Protein AF-A0A524GYV5-F1 (afdb_monomer)

pLDDT: mean 83.0, std 11.42, range [52.88, 97.12]

Structure (mmCIF, N/CA/C/O backbone):
data_AF-A0A524GYV5-F1
#
_entry.id   AF-A0A524GYV5-F1
#
loop_
_atom_site.group_PDB
_atom_site.id
_atom_site.type_symbol
_atom_site.label_atom_id
_atom_site.label_alt_id
_atom_site.label_comp_id
_atom_site.label_asym_id
_atom_site.label_entity_id
_atom_site.label_seq_id
_atom_site.pdbx_PDB_ins_code
_atom_site.Cartn_x
_atom_site.Cartn_y
_atom_site.Cartn_z
_atom_site.occupancy
_atom_site.B_iso_or_equiv
_atom_site.auth_seq_id
_atom_site.auth_comp_id
_atom_site.auth_asym_id
_atom_site.auth_atom_id
_atom_site.pdbx_PDB_model_num
ATOM 1 N N . MET A 1 1 ? -7.789 14.247 -4.192 1.00 56.12 1 MET A N 1
ATOM 2 C CA . MET A 1 1 ? -8.799 13.241 -4.586 1.00 56.12 1 MET A CA 1
ATOM 3 C C . MET A 1 1 ? -10.012 13.420 -3.689 1.00 56.12 1 MET A C 1
ATOM 5 O O . MET A 1 1 ? -9.841 13.882 -2.565 1.00 56.12 1 MET A O 1
ATOM 9 N N . SER A 1 2 ? -11.216 13.200 -4.213 1.00 78.19 2 SER A N 1
ATOM 10 C CA . SER A 1 2 ? -12.465 13.342 -3.457 1.00 78.19 2 SER A CA 1
ATOM 11 C C . SER A 1 2 ? -12.907 11.966 -2.985 1.00 78.19 2 SER A C 1
ATOM 13 O O . SER A 1 2 ? -13.072 11.096 -3.831 1.00 78.19 2 SER A O 1
ATOM 15 N N . ARG A 1 3 ? -13.214 11.824 -1.689 1.00 71.12 3 ARG A N 1
ATOM 16 C CA . ARG A 1 3 ? -13.650 10.559 -1.062 1.00 71.12 3 ARG A CA 1
ATOM 17 C C . ARG A 1 3 ? -14.848 9.880 -1.732 1.00 71.12 3 ARG A C 1
ATOM 19 O O . ARG A 1 3 ? -15.091 8.703 -1.509 1.00 71.12 3 ARG A O 1
ATOM 26 N N . ASN A 1 4 ? -15.600 10.630 -2.534 1.00 77.06 4 ASN A N 1
ATOM 27 C CA . ASN A 1 4 ? -16.790 10.161 -3.239 1.00 77.06 4 ASN A CA 1
ATOM 28 C C . ASN A 1 4 ? -16.545 9.931 -4.741 1.00 77.06 4 ASN A C 1
ATOM 30 O O . ASN A 1 4 ? -17.507 9.801 -5.498 1.00 77.06 4 ASN A O 1
ATOM 34 N N . SER A 1 5 ? -15.294 9.957 -5.208 1.00 88.25 5 SER A N 1
ATOM 35 C CA . SER A 1 5 ? -14.991 9.699 -6.615 1.00 88.25 5 SER A CA 1
ATOM 36 C C . SER A 1 5 ? -15.070 8.201 -6.918 1.00 88.25 5 SER A C 1
ATOM 38 O O . SER A 1 5 ? -14.762 7.348 -6.082 1.00 88.25 5 SER A O 1
ATOM 40 N N . THR A 1 6 ? -15.503 7.876 -8.134 1.00 86.81 6 THR A N 1
ATOM 41 C CA . THR A 1 6 ? -15.618 6.484 -8.590 1.00 86.81 6 THR A CA 1
ATOM 42 C C . THR A 1 6 ? -14.240 5.821 -8.680 1.00 86.81 6 THR A C 1
ATOM 44 O O . THR A 1 6 ? -14.081 4.658 -8.320 1.00 86.81 6 THR A O 1
ATOM 47 N N . GLU A 1 7 ? -13.217 6.582 -9.062 1.00 85.44 7 GLU A N 1
ATOM 48 C CA . GLU A 1 7 ? -11.823 6.141 -9.136 1.00 85.44 7 GLU A CA 1
ATOM 49 C C . GLU A 1 7 ? -11.268 5.768 -7.756 1.00 85.44 7 GLU A C 1
ATOM 51 O O . GLU A 1 7 ? -10.613 4.736 -7.623 1.00 85.44 7 GLU A O 1
ATOM 56 N N . GLU A 1 8 ? -11.559 6.567 -6.721 1.00 86.56 8 GLU A N 1
ATOM 57 C CA . GLU A 1 8 ? -11.151 6.254 -5.347 1.00 86.56 8 GLU A CA 1
ATOM 58 C C . GLU A 1 8 ? -11.838 4.977 -4.849 1.00 86.56 8 GLU A C 1
ATOM 60 O O . GLU A 1 8 ? -11.176 4.101 -4.295 1.00 86.56 8 GLU A O 1
ATOM 65 N N . SER A 1 9 ? -13.139 4.815 -5.117 1.00 88.50 9 SER A N 1
ATOM 66 C CA . SER A 1 9 ? -13.877 3.601 -4.745 1.00 88.50 9 SER A CA 1
ATOM 67 C C . SER A 1 9 ? -13.318 2.343 -5.420 1.00 88.50 9 SER A C 1
ATOM 69 O O . SER A 1 9 ? -13.140 1.317 -4.758 1.00 88.50 9 SER A O 1
ATOM 71 N N . HIS A 1 10 ? -12.980 2.418 -6.711 1.00 89.56 10 HIS A N 1
ATOM 72 C CA . HIS A 1 10 ? -12.342 1.308 -7.418 1.00 89.56 10 HIS A CA 1
ATOM 73 C C . HIS A 1 10 ? -10.957 0.989 -6.860 1.00 89.56 10 HIS A C 1
ATOM 75 O O . HIS A 1 10 ? -10.652 -0.181 -6.640 1.00 89.56 10 HIS A O 1
ATOM 81 N N . PHE A 1 11 ? -10.140 2.006 -6.584 1.00 89.38 11 PHE A N 1
ATOM 82 C CA . PHE A 1 11 ? -8.810 1.809 -6.015 1.00 89.38 11 PHE A CA 1
ATOM 83 C C . PHE A 1 11 ? -8.867 1.153 -4.629 1.00 89.38 11 PHE A C 1
ATOM 85 O O . PHE A 1 11 ? -8.170 0.170 -4.387 1.00 89.38 11 PHE A O 1
ATOM 92 N N . VAL A 1 12 ? -9.759 1.619 -3.750 1.00 91.00 12 VAL A N 1
ATOM 93 C CA . VAL A 1 12 ? -9.990 0.994 -2.437 1.00 91.00 12 VAL A CA 1
ATOM 94 C C . VAL A 1 12 ? -10.457 -0.451 -2.597 1.00 91.00 12 VAL A C 1
ATOM 96 O O . VAL A 1 12 ? -9.969 -1.330 -1.892 1.00 91.00 12 VAL A O 1
ATOM 99 N N . SER A 1 13 ? -11.353 -0.725 -3.550 1.00 91.56 13 SER A N 1
ATOM 100 C CA . SER A 1 13 ? -11.776 -2.095 -3.834 1.00 91.56 13 SER A CA 1
ATOM 101 C C . SER A 1 13 ? -10.601 -2.971 -4.268 1.00 91.56 13 SER A C 1
ATOM 103 O O . SER A 1 13 ? -10.514 -4.102 -3.808 1.00 91.56 13 SER A O 1
ATOM 105 N N . LEU A 1 14 ? -9.692 -2.491 -5.121 1.00 92.06 14 LEU A N 1
ATOM 106 C CA . LEU A 1 14 ? -8.515 -3.269 -5.526 1.00 92.06 14 LEU A CA 1
ATOM 107 C C . LEU A 1 14 ? -7.633 -3.624 -4.318 1.00 92.06 14 LEU A C 1
ATOM 109 O O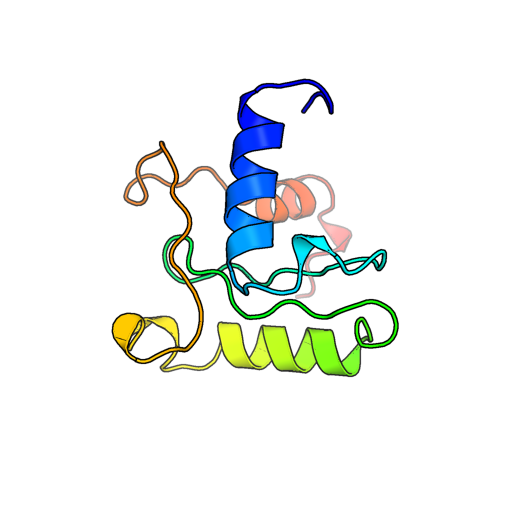 . LEU A 1 14 ? -7.243 -4.778 -4.180 1.00 92.06 14 LEU A O 1
ATOM 113 N N . LEU A 1 15 ? -7.386 -2.667 -3.417 1.00 92.81 15 LEU A N 1
ATOM 114 C CA . LEU A 1 15 ? -6.582 -2.891 -2.210 1.00 92.81 15 LEU A CA 1
ATOM 115 C C . LEU A 1 15 ? -7.247 -3.865 -1.226 1.00 92.81 15 LEU A C 1
ATOM 117 O O . LEU A 1 15 ? -6.607 -4.792 -0.744 1.00 92.81 15 LEU A O 1
ATOM 121 N N . LEU A 1 16 ? -8.545 -3.710 -0.961 1.00 93.25 16 LEU A N 1
ATOM 122 C CA . LEU A 1 16 ? -9.278 -4.573 -0.024 1.00 93.25 16 LEU A CA 1
ATOM 123 C C . LEU A 1 16 ? -9.571 -5.979 -0.566 1.00 93.25 16 LEU A C 1
ATOM 125 O O . LEU A 1 16 ? -10.186 -6.775 0.135 1.00 93.25 16 LEU A O 1
ATOM 129 N N . ASN A 1 17 ? -9.217 -6.271 -1.818 1.00 91.69 17 ASN A N 1
ATOM 130 C CA . ASN A 1 17 ? -9.270 -7.627 -2.362 1.00 91.69 17 ASN A CA 1
ATOM 131 C C . ASN A 1 17 ? -7.886 -8.286 -2.414 1.00 91.69 17 ASN A C 1
ATOM 133 O O . ASN A 1 17 ? -7.819 -9.421 -2.867 1.00 91.69 17 ASN A O 1
ATOM 137 N N . VAL A 1 18 ? -6.810 -7.614 -1.967 1.00 88.94 18 VAL A N 1
ATOM 138 C CA . VAL A 1 18 ? -5.471 -8.228 -1.844 1.00 88.94 18 VAL A CA 1
ATOM 139 C C . VAL A 1 18 ? -5.537 -9.505 -1.006 1.00 88.94 18 VAL A C 1
ATOM 141 O O . VAL A 1 18 ? -4.923 -10.498 -1.384 1.00 88.94 18 VAL A O 1
ATOM 144 N N . GLU A 1 19 ? -6.361 -9.497 0.043 1.00 87.31 19 GLU A N 1
ATOM 145 C CA . GLU A 1 19 ? -6.764 -10.683 0.798 1.00 87.31 19 GLU A CA 1
ATOM 146 C C . GLU A 1 19 ? -8.270 -10.648 1.094 1.00 87.31 19 GLU A C 1
ATOM 148 O O . GLU A 1 19 ? -8.902 -9.586 1.094 1.00 87.31 19 GLU A O 1
ATOM 153 N N . ASP A 1 20 ? -8.858 -11.824 1.321 1.00 86.25 20 ASP A N 1
ATOM 154 C CA . ASP A 1 20 ? -10.313 -11.998 1.405 1.00 86.25 20 ASP A CA 1
ATOM 155 C C . ASP A 1 20 ? -10.942 -11.368 2.662 1.00 86.25 20 ASP A C 1
ATOM 157 O O . ASP A 1 20 ? -12.114 -10.972 2.645 1.00 86.25 20 ASP A O 1
ATOM 161 N N . ASP A 1 21 ? -10.191 -11.266 3.756 1.00 89.38 21 ASP A N 1
ATOM 162 C CA . ASP A 1 21 ? -10.678 -10.852 5.074 1.00 89.38 21 ASP A CA 1
ATOM 163 C C . ASP A 1 21 ? -10.582 -9.336 5.328 1.00 89.38 21 ASP A C 1
ATOM 165 O O . ASP A 1 21 ? -11.360 -8.803 6.133 1.00 89.38 21 ASP A O 1
ATOM 169 N N . LEU A 1 22 ? -9.733 -8.616 4.582 1.00 92.44 22 LEU A N 1
ATOM 170 C CA . LEU A 1 22 ? -9.448 -7.182 4.767 1.00 92.44 22 LEU A CA 1
ATOM 171 C C . LEU A 1 22 ? -10.703 -6.305 4.799 1.00 92.44 22 LEU A C 1
ATOM 173 O O . LEU A 1 22 ? -10.785 -5.351 5.569 1.00 92.44 22 LEU A O 1
ATOM 177 N N . LYS A 1 23 ? -11.729 -6.639 4.011 1.00 92.06 23 LYS A N 1
ATOM 178 C CA . LYS A 1 23 ? -12.993 -5.875 3.946 1.00 92.06 23 LYS A CA 1
ATOM 179 C C . LYS A 1 23 ? -13.727 -5.791 5.281 1.00 92.06 23 LYS A C 1
ATOM 181 O O . LYS A 1 23 ? -14.567 -4.910 5.458 1.00 92.06 23 LYS A O 1
ATOM 186 N N . THR A 1 24 ? -13.470 -6.735 6.181 1.00 92.75 24 THR A N 1
ATOM 187 C CA . THR A 1 24 ? -14.172 -6.851 7.463 1.00 92.75 24 THR A CA 1
ATOM 188 C C . THR A 1 24 ? -13.377 -6.289 8.636 1.00 92.75 24 THR A C 1
ATOM 190 O O . THR A 1 24 ? -13.928 -6.176 9.729 1.00 92.75 24 THR A O 1
ATOM 193 N N . ILE A 1 25 ? -12.117 -5.903 8.415 1.00 94.00 25 ILE A N 1
ATOM 194 C CA . ILE A 1 25 ? -11.199 -5.451 9.460 1.00 94.00 25 ILE A CA 1
ATOM 195 C C . ILE A 1 25 ? -11.327 -3.927 9.623 1.00 94.00 25 ILE A C 1
ATOM 197 O O . ILE A 1 25 ? -10.946 -3.177 8.724 1.00 94.00 25 ILE A O 1
ATOM 201 N N . PRO A 1 26 ? -11.838 -3.425 10.764 1.00 93.75 26 PRO A N 1
ATOM 202 C CA . PRO A 1 26 ? -12.042 -1.997 10.989 1.00 93.75 26 PRO A CA 1
ATOM 203 C C . PRO A 1 26 ? -10.780 -1.322 11.557 1.00 93.75 26 PRO A C 1
ATOM 205 O O . PRO A 1 26 ? -10.862 -0.532 12.499 1.00 93.75 26 PRO A O 1
ATOM 208 N N . GLU A 1 27 ? -9.607 -1.643 11.011 1.00 95.00 27 GLU A N 1
ATOM 209 C CA . GLU A 1 27 ? -8.317 -1.096 11.444 1.00 95.00 27 GLU A CA 1
ATOM 210 C C . GLU A 1 27 ? -7.625 -0.327 10.308 1.00 95.00 27 GLU A C 1
ATOM 212 O O . GLU A 1 27 ? -7.889 -0.583 9.132 1.00 95.00 27 GLU A O 1
ATOM 217 N N . PRO A 1 28 ? -6.731 0.630 10.625 1.00 95.00 28 PRO A N 1
ATOM 218 C CA . PRO A 1 28 ? -5.867 1.240 9.621 1.00 95.00 28 PRO A CA 1
ATOM 219 C C . PRO A 1 28 ? -5.042 0.181 8.881 1.00 95.00 28 PRO A C 1
ATOM 221 O O . PRO A 1 28 ? -4.559 -0.762 9.503 1.00 95.00 28 PRO A O 1
ATOM 224 N N . MET A 1 29 ? -4.844 0.371 7.576 1.00 96.12 29 MET A N 1
ATOM 225 C CA . MET A 1 29 ? -4.088 -0.545 6.720 1.00 96.12 29 MET A CA 1
ATOM 226 C C . MET A 1 29 ? -3.000 0.218 5.968 1.00 96.12 29 MET A C 1
ATOM 228 O O . MET A 1 29 ? -3.273 1.272 5.386 1.00 96.12 29 MET A O 1
ATOM 232 N N . LEU A 1 30 ? -1.781 -0.316 5.955 1.00 95.12 30 LEU A N 1
ATOM 233 C CA . LEU A 1 30 ? -0.661 0.216 5.183 1.00 95.12 30 LEU A CA 1
ATOM 234 C C . LEU A 1 30 ? -0.261 -0.784 4.096 1.00 95.12 30 LEU A C 1
ATOM 236 O O . LEU A 1 30 ? 0.303 -1.831 4.398 1.00 95.12 30 LEU A O 1
ATOM 240 N N . PHE A 1 31 ? -0.513 -0.431 2.837 1.00 92.88 31 PHE A N 1
ATOM 241 C CA . PHE A 1 31 ? -0.160 -1.253 1.681 1.00 92.88 31 PHE A CA 1
ATOM 242 C C . PHE A 1 31 ? 1.189 -0.826 1.094 1.00 92.88 31 PHE A C 1
ATOM 244 O O . PHE A 1 31 ? 1.349 0.316 0.654 1.00 92.88 31 PHE A O 1
ATOM 251 N N . GLY A 1 32 ? 2.139 -1.758 1.032 1.00 90.75 32 GLY A N 1
ATOM 252 C CA . GLY A 1 32 ? 3.372 -1.600 0.263 1.00 90.75 32 GLY A CA 1
ATOM 253 C C . GLY A 1 32 ? 3.131 -1.949 -1.204 1.00 90.75 32 GLY A C 1
ATOM 254 O O . GLY A 1 32 ? 2.773 -3.084 -1.513 1.00 90.75 32 GLY A O 1
ATOM 255 N N . ILE A 1 33 ? 3.324 -0.983 -2.107 1.00 87.94 33 ILE A N 1
ATOM 256 C CA . ILE A 1 33 ? 3.131 -1.166 -3.553 1.00 87.94 33 ILE A CA 1
ATOM 257 C C . ILE A 1 33 ? 4.463 -0.965 -4.278 1.00 87.94 33 ILE A C 1
ATOM 259 O O . ILE A 1 33 ? 5.105 0.073 -4.122 1.00 87.94 33 ILE A O 1
ATOM 263 N N . PHE A 1 34 ? 4.863 -1.929 -5.107 1.00 82.75 34 PHE A N 1
ATOM 264 C CA . PHE A 1 34 ? 6.159 -1.922 -5.792 1.00 82.75 34 PHE A CA 1
ATOM 265 C C . PHE A 1 34 ? 6.110 -2.590 -7.171 1.00 82.75 34 PHE A C 1
ATOM 267 O O . PHE A 1 34 ? 5.076 -3.099 -7.591 1.00 82.75 34 PHE A O 1
ATOM 274 N N . GLY A 1 35 ? 7.228 -2.552 -7.907 1.00 75.75 35 GLY A N 1
ATOM 275 C CA . GLY A 1 35 ? 7.448 -3.409 -9.079 1.00 75.75 35 GLY A CA 1
ATOM 276 C C . GLY A 1 35 ? 6.323 -3.384 -10.119 1.00 75.75 35 GLY A C 1
ATOM 277 O O . GLY A 1 35 ? 5.816 -4.434 -10.494 1.00 75.75 35 GLY A O 1
ATOM 278 N N . ARG A 1 36 ? 5.911 -2.202 -10.596 1.00 80.62 36 ARG A N 1
ATOM 279 C CA . ARG A 1 36 ? 4.737 -2.036 -11.480 1.00 80.62 36 ARG A CA 1
ATOM 280 C C . ARG A 1 36 ? 3.430 -2.455 -10.806 1.00 80.62 36 ARG A C 1
ATOM 282 O O . ARG A 1 36 ? 2.731 -3.328 -11.312 1.00 80.62 36 ARG A O 1
ATOM 289 N N . PHE A 1 37 ? 3.112 -1.804 -9.690 1.00 84.81 37 PHE A N 1
ATOM 290 C CA . PHE A 1 37 ? 1.807 -1.910 -9.038 1.00 84.81 37 PHE A CA 1
ATOM 291 C C . PHE A 1 37 ? 1.466 -3.307 -8.487 1.00 84.81 37 PHE A C 1
ATOM 293 O O . PHE A 1 37 ? 0.322 -3.735 -8.546 1.00 84.81 37 PHE A O 1
ATOM 300 N N . ARG A 1 38 ? 2.440 -4.010 -7.907 1.00 86.12 38 ARG A N 1
ATOM 301 C CA . ARG A 1 38 ? 2.191 -5.182 -7.059 1.00 86.12 38 ARG A CA 1
ATOM 302 C C . ARG A 1 38 ? 2.015 -4.737 -5.616 1.00 86.12 38 ARG A C 1
ATOM 304 O O . ARG A 1 38 ? 2.910 -4.094 -5.072 1.00 86.12 38 ARG A O 1
ATOM 311 N N . ALA A 1 39 ? 0.872 -5.049 -5.025 1.00 89.69 39 ALA A N 1
ATOM 312 C CA . ALA A 1 39 ? 0.570 -4.791 -3.626 1.00 89.69 39 ALA A CA 1
ATOM 313 C C . ALA A 1 39 ? 0.854 -6.045 -2.789 1.00 89.69 39 ALA A C 1
ATOM 315 O O . ALA A 1 39 ? 0.401 -7.136 -3.138 1.00 89.69 39 ALA A O 1
ATOM 316 N N . LEU A 1 40 ? 1.602 -5.878 -1.700 1.00 87.50 40 LEU A N 1
ATOM 317 C CA . LEU A 1 40 ? 1.792 -6.910 -0.678 1.00 87.50 40 LEU A CA 1
ATOM 318 C C . LEU A 1 40 ? 0.618 -6.937 0.308 1.00 87.50 40 LEU A C 1
ATOM 320 O O . LEU A 1 40 ? -0.188 -6.003 0.348 1.00 87.50 40 LEU A O 1
ATOM 324 N N . GLU A 1 41 ? 0.582 -7.984 1.134 1.00 87.62 41 GLU A N 1
ATOM 325 C CA . GLU A 1 41 ? -0.212 -8.010 2.366 1.00 87.62 41 GLU A CA 1
ATOM 326 C C . GLU A 1 41 ? 0.046 -6.728 3.190 1.00 87.62 41 GLU A C 1
ATOM 328 O O . GLU A 1 41 ? 1.206 -6.310 3.346 1.00 87.62 41 GLU A O 1
ATOM 333 N N . PRO A 1 42 ? -1.011 -6.045 3.666 1.00 94.00 42 PRO A N 1
ATOM 334 C CA . PRO A 1 42 ? -0.859 -4.794 4.390 1.00 94.00 42 PRO A CA 1
ATOM 335 C C . PRO A 1 42 ? -0.422 -4.999 5.844 1.00 94.00 42 PRO A C 1
ATOM 337 O O . PRO A 1 42 ? -0.775 -5.975 6.498 1.00 94.00 42 PRO A O 1
ATOM 340 N N . LEU A 1 43 ? 0.238 -3.989 6.417 1.00 95.38 43 LEU A N 1
ATOM 341 C CA . LEU A 1 43 ? 0.329 -3.887 7.877 1.00 95.38 43 LEU A CA 1
ATOM 342 C C . LEU A 1 43 ? -1.003 -3.373 8.430 1.00 95.38 43 LEU A C 1
ATOM 344 O O . LEU A 1 43 ? -1.520 -2.360 7.953 1.00 95.38 43 LEU A O 1
ATOM 348 N N . LEU A 1 44 ? -1.523 -4.037 9.462 1.00 95.94 44 LEU A N 1
ATOM 349 C CA . LEU A 1 44 ? -2.818 -3.730 10.074 1.00 95.94 44 LEU A CA 1
ATOM 350 C C . LEU A 1 44 ? -2.651 -3.125 11.468 1.00 95.94 44 LEU A C 1
ATOM 352 O O . LEU A 1 44 ? -1.907 -3.658 12.291 1.00 95.94 44 LEU A O 1
ATOM 356 N N . GLY A 1 45 ? -3.352 -2.024 11.741 1.00 95.94 45 GLY A N 1
ATOM 357 C CA . GLY A 1 45 ? -3.516 -1.438 13.072 1.00 95.94 45 GLY A CA 1
ATOM 358 C C . GLY A 1 45 ? -2.221 -1.354 13.880 1.00 95.94 45 GLY A C 1
ATOM 359 O O . GLY A 1 45 ? -1.318 -0.584 13.558 1.00 95.94 45 GLY A O 1
ATOM 360 N N . LYS A 1 46 ? -2.123 -2.155 14.948 1.00 94.81 46 LYS A N 1
ATOM 361 C CA . LYS A 1 46 ? -0.945 -2.193 15.841 1.00 94.81 46 LYS A CA 1
ATOM 362 C C . LYS A 1 46 ? 0.326 -2.731 15.179 1.00 94.81 46 LYS A C 1
ATOM 364 O O . LYS A 1 46 ? 1.407 -2.515 15.712 1.00 94.81 46 LYS A O 1
ATOM 369 N N . GLY A 1 47 ? 0.199 -3.434 14.059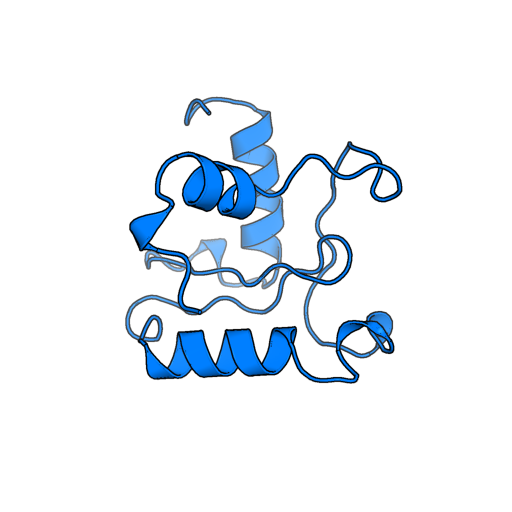 1.00 93.88 47 GLY A N 1
ATOM 370 C CA . GLY A 1 47 ? 1.313 -3.884 13.231 1.00 93.88 47 GLY A CA 1
ATOM 371 C C . GLY A 1 47 ? 1.963 -2.759 12.426 1.00 93.88 47 GLY A C 1
ATOM 372 O O . GLY A 1 47 ? 3.054 -2.959 11.899 1.00 93.88 47 GLY A O 1
ATOM 373 N N . ILE A 1 48 ? 1.350 -1.574 12.355 1.00 96.88 48 ILE A N 1
ATOM 374 C CA . ILE A 1 48 ? 1.949 -0.386 11.739 1.00 96.88 48 ILE A CA 1
ATOM 375 C C . ILE A 1 48 ? 2.934 0.233 12.742 1.00 96.88 48 ILE A C 1
ATOM 377 O O . ILE A 1 48 ? 2.619 1.189 13.452 1.00 96.88 48 ILE A O 1
ATOM 381 N N . THR A 1 49 ? 4.127 -0.353 12.822 1.00 97.12 49 THR A N 1
ATOM 382 C CA . THR A 1 49 ? 5.246 0.123 13.650 1.00 97.12 49 THR A CA 1
ATOM 383 C C . THR A 1 49 ? 6.430 0.520 12.777 1.00 97.12 49 THR A C 1
ATOM 385 O O . THR A 1 49 ? 6.518 0.107 11.620 1.00 97.12 49 THR A O 1
ATOM 388 N N . GLU A 1 50 ? 7.354 1.312 13.321 1.00 96.38 50 GLU A N 1
ATOM 389 C CA . GLU A 1 50 ? 8.567 1.723 12.604 1.00 96.38 50 GLU A CA 1
ATOM 390 C C . GLU A 1 50 ? 9.384 0.510 12.141 1.00 96.38 50 GLU A C 1
ATOM 392 O O . GLU A 1 50 ? 9.832 0.463 10.997 1.00 96.38 50 GLU A O 1
ATOM 397 N N . GLU A 1 51 ? 9.502 -0.512 12.987 1.00 95.81 51 GLU A N 1
ATOM 398 C CA . GLU A 1 51 ? 10.236 -1.740 12.687 1.00 95.81 51 GLU A CA 1
ATOM 399 C C . GLU A 1 51 ? 9.598 -2.518 11.534 1.00 95.81 51 GLU A C 1
ATOM 401 O O . GLU A 1 51 ? 10.299 -2.944 10.616 1.00 95.81 51 GLU A O 1
ATOM 406 N N . ASN A 1 52 ? 8.270 -2.671 11.542 1.00 94.75 52 ASN A N 1
ATOM 407 C CA . ASN A 1 52 ? 7.562 -3.401 10.490 1.00 94.75 52 ASN A CA 1
ATOM 408 C C . ASN A 1 52 ? 7.541 -2.623 9.171 1.00 94.75 52 ASN A C 1
ATOM 410 O O . ASN A 1 52 ? 7.678 -3.217 8.102 1.00 94.75 52 ASN A O 1
ATOM 414 N N . ILE A 1 53 ? 7.420 -1.295 9.232 1.00 94.81 53 ILE A N 1
ATOM 415 C CA . ILE A 1 53 ? 7.550 -0.432 8.053 1.00 94.81 53 ILE A CA 1
ATOM 416 C C . ILE A 1 53 ? 8.960 -0.554 7.481 1.00 94.81 53 ILE A C 1
ATOM 418 O O . ILE A 1 53 ? 9.114 -0.716 6.271 1.00 94.81 53 ILE A O 1
ATOM 422 N N . LYS A 1 54 ? 9.990 -0.526 8.332 1.00 92.94 54 LYS A N 1
ATOM 423 C CA . LYS A 1 54 ? 11.372 -0.710 7.898 1.00 92.94 54 LYS A CA 1
ATOM 424 C C . LYS A 1 54 ? 11.571 -2.074 7.244 1.00 92.94 54 LYS A C 1
ATOM 426 O O . LYS A 1 54 ? 12.162 -2.129 6.172 1.00 92.94 54 LYS A O 1
ATOM 431 N N . LEU A 1 55 ? 11.043 -3.143 7.836 1.00 90.25 55 LEU A N 1
ATOM 432 C CA . LEU A 1 55 ? 11.123 -4.486 7.264 1.00 90.25 55 LEU A CA 1
ATOM 433 C C . LEU A 1 55 ? 10.439 -4.561 5.893 1.00 90.25 55 LEU A C 1
ATOM 435 O O . LEU A 1 55 ? 10.995 -5.137 4.960 1.00 90.25 55 LEU A O 1
ATOM 439 N N . MET A 1 56 ? 9.262 -3.945 5.754 1.00 89.88 56 MET A N 1
ATOM 440 C CA . MET A 1 56 ? 8.573 -3.836 4.471 1.00 89.88 56 MET A CA 1
ATOM 441 C C . MET A 1 56 ? 9.433 -3.083 3.452 1.00 89.88 56 MET A C 1
ATOM 443 O O . MET A 1 56 ? 9.616 -3.570 2.343 1.00 89.88 56 MET A O 1
ATOM 447 N N . ILE A 1 57 ? 9.999 -1.930 3.814 1.00 88.94 57 ILE A N 1
ATOM 448 C CA . ILE A 1 57 ? 10.874 -1.154 2.923 1.00 88.94 57 ILE A CA 1
ATOM 449 C C . ILE A 1 57 ? 12.099 -1.975 2.514 1.00 88.94 57 ILE A C 1
ATOM 451 O O . ILE A 1 57 ? 12.383 -2.054 1.324 1.00 88.94 57 ILE A O 1
ATOM 455 N N . ASP A 1 58 ? 12.782 -2.607 3.469 1.00 87.19 58 ASP A N 1
ATOM 456 C CA . ASP A 1 58 ? 13.964 -3.436 3.220 1.00 87.19 58 ASP A CA 1
ATOM 457 C C . ASP A 1 58 ? 13.623 -4.604 2.270 1.00 87.19 58 ASP A C 1
ATOM 459 O O . ASP A 1 58 ? 14.409 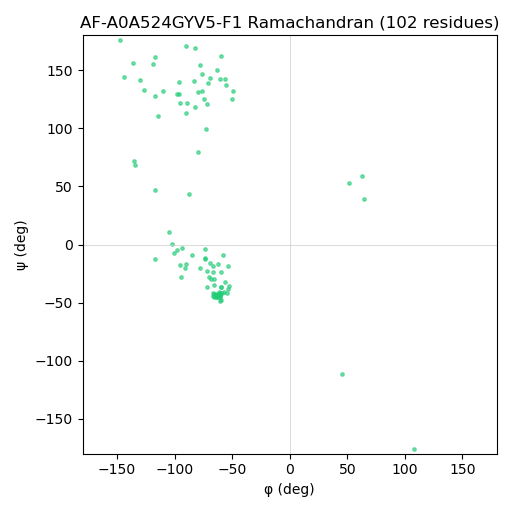-4.945 1.388 1.00 87.19 58 ASP A O 1
ATOM 463 N N . PHE A 1 59 ? 12.421 -5.181 2.382 1.00 83.38 59 PHE A N 1
ATOM 464 C CA . PHE A 1 59 ? 11.928 -6.191 1.442 1.00 83.38 59 PHE A CA 1
ATOM 465 C C . PHE A 1 59 ? 11.689 -5.619 0.035 1.00 83.38 59 PHE A C 1
ATOM 467 O O . PHE A 1 59 ? 12.081 -6.231 -0.962 1.00 83.38 59 PHE A O 1
ATOM 474 N N . LEU A 1 60 ? 11.069 -4.440 -0.063 1.00 81.62 60 LEU A N 1
ATOM 475 C CA . LEU A 1 60 ? 10.790 -3.773 -1.339 1.00 81.62 60 LEU A CA 1
ATOM 476 C C . LEU A 1 60 ? 12.065 -3.342 -2.079 1.00 81.62 60 LEU A C 1
ATOM 478 O O . LEU A 1 60 ? 12.060 -3.277 -3.310 1.00 81.62 60 LEU A O 1
ATOM 482 N N . THR A 1 61 ? 13.133 -3.030 -1.344 1.00 79.56 61 THR A N 1
ATOM 483 C CA . THR A 1 61 ? 14.405 -2.528 -1.884 1.00 79.56 61 THR A CA 1
ATOM 484 C C . THR A 1 61 ? 15.477 -3.603 -2.043 1.00 79.56 61 THR A C 1
ATOM 486 O O . THR A 1 61 ? 16.534 -3.301 -2.592 1.00 79.56 61 THR A O 1
ATOM 489 N N . ALA A 1 62 ? 15.230 -4.840 -1.604 1.00 76.50 62 ALA A N 1
ATOM 490 C CA . ALA A 1 62 ? 16.192 -5.928 -1.737 1.00 76.50 62 ALA A CA 1
ATOM 491 C C . ALA A 1 62 ? 16.534 -6.222 -3.211 1.00 76.50 62 ALA A C 1
ATOM 493 O O . ALA A 1 62 ? 15.661 -6.219 -4.084 1.00 76.50 62 ALA A O 1
ATOM 494 N N . ASP A 1 63 ? 17.808 -6.547 -3.463 1.00 58.41 63 ASP A N 1
ATOM 495 C CA . ASP A 1 63 ? 18.453 -6.612 -4.789 1.00 58.41 63 ASP A CA 1
ATOM 496 C C . ASP A 1 63 ? 17.804 -7.575 -5.810 1.00 58.41 63 ASP A C 1
ATOM 498 O O . ASP A 1 63 ? 18.137 -7.543 -6.995 1.00 58.41 63 ASP A O 1
ATOM 502 N N . CYS A 1 64 ? 16.848 -8.410 -5.389 1.00 58.78 64 CYS A N 1
ATOM 503 C CA . CYS A 1 64 ? 16.149 -9.377 -6.243 1.00 58.78 64 CYS A CA 1
ATOM 504 C C . CYS A 1 64 ? 14.640 -9.121 -6.378 1.00 58.78 64 CYS A C 1
ATOM 506 O O . CYS A 1 64 ? 14.003 -9.706 -7.260 1.00 58.78 64 CYS A O 1
ATOM 508 N N . SER A 1 65 ? 14.053 -8.251 -5.550 1.00 55.66 65 SER A N 1
ATOM 509 C CA . SER A 1 65 ? 12.594 -8.087 -5.473 1.00 55.66 65 SER A CA 1
ATOM 510 C C . SER A 1 65 ? 11.990 -7.509 -6.763 1.00 55.66 65 SER A C 1
ATOM 512 O O . SER A 1 65 ? 10.825 -7.724 -7.080 1.00 55.66 65 SER A O 1
ATOM 514 N N . CYS A 1 66 ? 12.778 -6.801 -7.572 1.00 54.97 66 CYS A N 1
ATOM 515 C CA . CYS A 1 66 ? 12.330 -6.267 -8.860 1.00 54.97 66 CYS A CA 1
ATOM 516 C C . CYS A 1 66 ? 12.548 -7.222 -10.050 1.00 54.97 66 CYS A C 1
ATOM 518 O O . CYS A 1 66 ? 11.937 -7.018 -11.099 1.00 54.97 66 CYS A O 1
ATOM 520 N N . VAL A 1 67 ? 13.391 -8.252 -9.899 1.00 53.56 67 VAL A N 1
ATOM 521 C CA . VAL A 1 67 ? 13.770 -9.190 -10.976 1.00 53.56 67 VAL A CA 1
ATOM 522 C C . VAL A 1 67 ? 12.893 -10.444 -10.968 1.00 53.56 67 VAL A C 1
ATOM 524 O O . VAL A 1 67 ? 12.652 -11.024 -12.022 1.00 53.56 67 VAL A O 1
ATOM 527 N N . ILE A 1 68 ? 12.365 -10.829 -9.802 1.00 59.91 68 ILE A N 1
ATOM 528 C CA . ILE A 1 68 ? 11.555 -12.042 -9.619 1.00 59.91 68 ILE A CA 1
ATOM 529 C C . ILE A 1 68 ? 10.130 -11.679 -9.167 1.00 59.91 68 ILE A C 1
ATOM 531 O O . ILE A 1 68 ? 9.602 -12.229 -8.209 1.00 59.91 68 ILE A O 1
ATOM 535 N N . LYS A 1 69 ? 9.504 -10.703 -9.838 1.00 58.41 69 LYS A N 1
ATOM 536 C CA . LYS A 1 69 ? 8.182 -10.165 -9.465 1.00 58.41 69 LYS A CA 1
ATOM 537 C C . LYS A 1 69 ? 7.102 -11.251 -9.340 1.00 58.41 69 LYS A C 1
ATOM 539 O O . LYS A 1 69 ? 6.297 -11.201 -8.412 1.00 58.41 69 LYS A O 1
ATOM 544 N N . ASP A 1 70 ? 7.093 -12.203 -10.269 1.00 60.50 70 ASP A N 1
ATOM 545 C CA . ASP A 1 70 ? 6.032 -13.209 -10.379 1.00 60.50 70 ASP A CA 1
ATOM 546 C C . ASP A 1 70 ? 6.080 -14.255 -9.251 1.00 60.50 70 ASP A C 1
ATOM 548 O O . ASP A 1 70 ? 5.040 -14.818 -8.911 1.00 60.50 70 ASP A O 1
ATOM 552 N N . ASP A 1 71 ? 7.243 -14.446 -8.615 1.00 62.44 71 ASP A N 1
ATOM 553 C CA . ASP A 1 71 ? 7.403 -15.362 -7.474 1.00 62.44 71 ASP A CA 1
ATOM 554 C C . ASP A 1 71 ? 7.241 -14.657 -6.117 1.00 62.44 71 ASP A C 1
ATOM 556 O O . ASP A 1 71 ? 7.298 -15.302 -5.067 1.00 62.44 71 ASP A O 1
ATOM 560 N N . LEU A 1 72 ? 7.041 -13.334 -6.105 1.00 65.38 72 LEU A N 1
ATOM 561 C CA . LEU A 1 72 ? 6.805 -12.599 -4.866 1.00 65.38 72 LEU A CA 1
ATOM 562 C C . LEU A 1 72 ? 5.332 -12.681 -4.471 1.00 65.38 72 LEU A C 1
ATOM 564 O O . LEU A 1 72 ? 4.461 -12.553 -5.333 1.00 65.38 72 LEU A O 1
ATOM 568 N N . PRO A 1 73 ? 5.017 -12.827 -3.175 1.00 72.00 73 PRO A N 1
ATOM 569 C CA . PRO A 1 73 ? 3.639 -12.790 -2.703 1.00 72.00 73 PRO A CA 1
ATOM 570 C C . PRO A 1 73 ? 2.966 -11.452 -3.047 1.00 72.00 73 PRO A C 1
ATOM 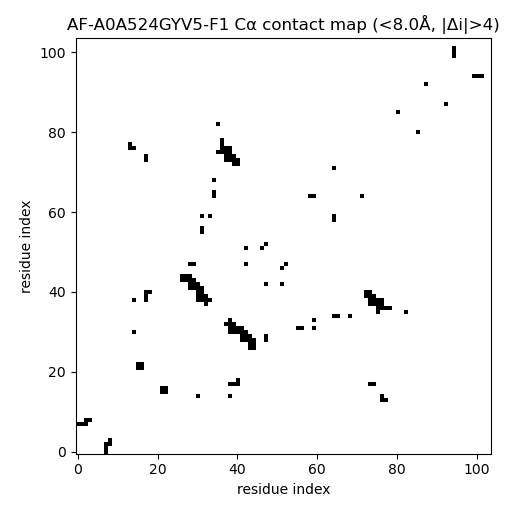572 O O . PRO A 1 73 ? 3.631 -10.459 -3.354 1.00 72.00 73 PRO A O 1
ATOM 575 N N . GLY A 1 74 ? 1.636 -11.433 -3.009 1.00 79.06 74 GLY A N 1
ATOM 576 C CA . GLY A 1 74 ? 0.829 -10.247 -3.290 1.00 79.06 74 GLY A CA 1
ATOM 577 C C . GLY A 1 74 ? 0.079 -10.305 -4.618 1.00 79.06 74 GLY A C 1
ATOM 578 O O . GLY A 1 74 ? 0.098 -11.306 -5.335 1.00 79.06 74 GLY A O 1
ATOM 579 N N . MET A 1 75 ? -0.602 -9.208 -4.937 1.00 85.00 75 MET A N 1
ATOM 580 C CA . MET A 1 75 ? -1.475 -9.102 -6.102 1.00 85.00 75 MET A CA 1
ATOM 581 C C . MET A 1 75 ? -1.163 -7.854 -6.923 1.00 85.00 75 MET A C 1
ATOM 583 O O . MET A 1 75 ? -0.881 -6.783 -6.387 1.00 85.00 75 MET A O 1
ATOM 587 N N . ASP A 1 76 ? -1.231 -7.987 -8.245 1.00 87.38 76 ASP A N 1
ATOM 588 C CA . ASP A 1 76 ? -1.141 -6.843 -9.143 1.00 87.38 76 ASP A CA 1
ATOM 589 C C . ASP A 1 76 ? -2.445 -6.040 -9.112 1.00 87.38 76 ASP A C 1
ATOM 591 O O . ASP A 1 76 ? -3.533 -6.568 -9.351 1.00 87.38 76 ASP A O 1
ATOM 595 N N . ILE A 1 77 ? -2.333 -4.744 -8.837 1.00 88.69 77 ILE A N 1
ATOM 596 C CA . ILE A 1 77 ? -3.449 -3.805 -8.900 1.00 88.69 77 ILE A CA 1
ATOM 597 C C . ILE A 1 77 ? -3.445 -3.085 -10.251 1.00 88.69 77 ILE A C 1
ATOM 599 O O . ILE A 1 77 ? -2.406 -2.707 -10.796 1.00 88.69 77 ILE A O 1
ATOM 603 N N . LEU A 1 78 ? -4.640 -2.903 -10.812 1.00 86.38 78 LEU A N 1
ATOM 604 C CA . LEU A 1 78 ? -4.809 -2.279 -12.119 1.00 86.38 78 LEU A CA 1
ATOM 605 C C . LEU A 1 78 ? -4.515 -0.779 -12.055 1.00 86.38 78 LEU A C 1
ATOM 607 O O . LEU A 1 78 ? -4.943 -0.073 -11.142 1.00 86.38 78 LEU A O 1
ATOM 611 N N . PHE A 1 79 ? -3.832 -0.286 -13.082 1.00 80.94 79 PHE A N 1
ATOM 612 C CA . PHE A 1 79 ? -3.464 1.114 -13.233 1.00 80.94 79 PHE A CA 1
ATOM 613 C C . PHE A 1 79 ? -3.530 1.506 -14.710 1.00 80.94 79 PHE A C 1
ATOM 615 O O . PHE A 1 79 ? -3.246 0.701 -15.594 1.00 80.94 79 PHE A O 1
ATOM 622 N N . THR A 1 80 ? -3.946 2.743 -14.975 1.00 78.56 80 THR A N 1
ATOM 623 C CA . THR A 1 80 ? -4.304 3.204 -16.323 1.00 78.56 80 THR A CA 1
ATOM 624 C C . THR A 1 80 ? -3.187 3.920 -17.072 1.00 78.56 80 THR A C 1
ATOM 626 O O . THR A 1 80 ? -3.313 4.088 -18.283 1.00 78.56 80 THR A O 1
ATOM 629 N N . ASN A 1 81 ? -2.130 4.395 -16.401 1.00 74.81 81 ASN A N 1
ATOM 630 C CA . ASN A 1 81 ? -1.091 5.157 -17.103 1.00 74.81 81 ASN A CA 1
ATOM 631 C C . ASN A 1 81 ? 0.007 4.218 -17.629 1.00 74.81 81 ASN A C 1
ATOM 633 O O . ASN A 1 81 ? 0.040 3.026 -17.338 1.00 74.81 81 ASN A O 1
ATOM 637 N N . SER A 1 82 ? 0.909 4.750 -18.452 1.00 74.75 82 SER A N 1
ATOM 638 C CA . SER A 1 82 ? 2.042 3.967 -18.943 1.00 74.75 82 SER A CA 1
ATOM 639 C C . SER A 1 82 ? 3.134 3.889 -17.880 1.00 74.75 82 SER A C 1
ATOM 641 O O . SER A 1 82 ? 3.543 4.913 -17.331 1.00 74.75 82 SER A O 1
ATOM 643 N N . TRP A 1 83 ? 3.627 2.679 -17.617 1.00 72.94 83 TRP A N 1
ATOM 644 C CA . TRP A 1 83 ? 4.819 2.484 -16.792 1.00 72.94 83 TRP A CA 1
ATOM 645 C C . TRP A 1 83 ? 6.090 2.998 -17.478 1.00 72.94 83 TRP A C 1
ATOM 647 O O . TRP A 1 83 ? 7.016 3.431 -16.802 1.00 72.94 83 TRP A O 1
ATOM 657 N N . ASP A 1 84 ? 6.133 2.979 -18.811 1.00 81.38 84 ASP A N 1
ATOM 658 C CA . ASP A 1 84 ? 7.330 3.334 -19.583 1.00 81.38 84 ASP A CA 1
ATOM 659 C C . ASP A 1 84 ? 7.614 4.844 -19.581 1.00 81.38 84 ASP A C 1
ATOM 661 O O . ASP A 1 84 ? 8.699 5.277 -19.961 1.00 81.38 84 ASP A O 1
ATOM 665 N N . ASN A 1 85 ? 6.649 5.652 -19.132 1.00 80.38 85 ASN A N 1
ATOM 666 C CA . ASN A 1 85 ? 6.810 7.088 -18.933 1.00 80.38 85 ASN A CA 1
ATOM 667 C C . ASN A 1 85 ? 6.193 7.512 -17.587 1.00 80.38 85 ASN A C 1
ATOM 669 O O . ASN A 1 85 ? 5.114 8.119 -17.563 1.00 80.38 85 ASN A O 1
ATOM 673 N N . PRO A 1 86 ? 6.827 7.148 -16.458 1.00 73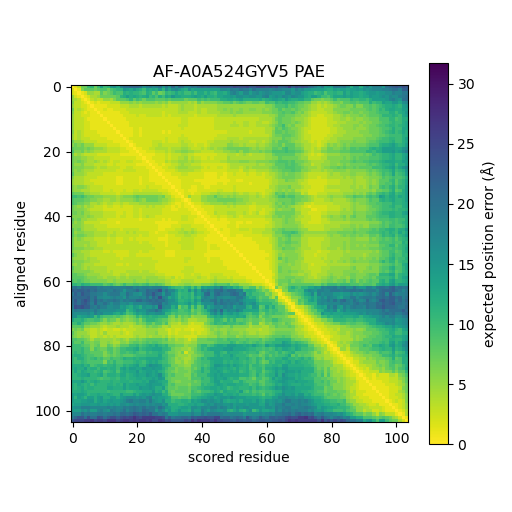.00 86 PRO A N 1
ATOM 674 C CA . PRO A 1 86 ? 6.279 7.424 -15.143 1.00 73.00 86 PRO A CA 1
ATOM 675 C C . PRO A 1 86 ? 6.320 8.929 -14.858 1.00 73.00 86 PRO A C 1
ATOM 677 O O . PRO A 1 86 ? 7.266 9.631 -15.215 1.00 73.00 86 PRO A O 1
ATOM 680 N N . ALA A 1 87 ? 5.296 9.433 -14.171 1.00 74.00 87 ALA A N 1
ATOM 681 C CA . ALA A 1 87 ? 5.333 10.795 -13.655 1.00 74.00 87 ALA A CA 1
ATOM 682 C C . ALA A 1 87 ? 6.458 10.940 -12.618 1.00 74.00 87 ALA A C 1
ATOM 684 O O . ALA A 1 87 ? 6.771 9.989 -11.899 1.00 74.00 87 ALA A O 1
ATOM 685 N N . THR A 1 88 ? 7.028 12.143 -12.501 1.00 74.88 88 THR A N 1
ATOM 686 C CA . THR A 1 88 ? 8.005 12.460 -11.453 1.00 74.88 88 THR A CA 1
ATOM 687 C C . THR A 1 88 ? 7.463 12.039 -10.092 1.00 74.88 88 THR A C 1
ATOM 689 O O . THR A 1 88 ? 6.363 12.450 -9.706 1.00 74.88 88 THR A O 1
ATOM 692 N N . ALA A 1 89 ? 8.237 11.224 -9.371 1.00 76.88 89 ALA A N 1
ATOM 693 C CA . ALA A 1 89 ? 7.858 10.759 -8.048 1.00 76.88 89 ALA A CA 1
ATOM 694 C C . ALA A 1 89 ? 7.563 11.958 -7.137 1.00 76.88 89 ALA A C 1
ATOM 696 O O . ALA A 1 89 ? 8.301 12.945 -7.136 1.00 76.88 89 ALA A O 1
ATOM 697 N N . MET A 1 90 ? 6.489 11.872 -6.347 1.00 80.38 90 MET A N 1
ATOM 698 C CA . MET A 1 90 ? 6.104 12.948 -5.426 1.00 80.38 90 MET A CA 1
ATOM 699 C C . MET A 1 90 ? 7.244 13.290 -4.457 1.00 80.38 90 MET A C 1
ATOM 701 O O . MET A 1 90 ? 7.422 14.456 -4.127 1.00 80.38 90 MET A O 1
ATOM 705 N N . VAL A 1 91 ? 8.061 12.299 -4.084 1.00 79.00 91 VAL A N 1
ATOM 706 C CA . VAL A 1 91 ? 9.243 12.498 -3.237 1.00 79.00 91 VAL A CA 1
ATOM 707 C C . VAL A 1 91 ? 10.256 13.468 -3.852 1.00 79.00 91 VAL A C 1
ATOM 709 O O . VAL A 1 91 ? 10.803 14.294 -3.135 1.00 79.00 91 VAL A O 1
ATOM 712 N N . ASN A 1 92 ? 10.440 13.452 -5.177 1.00 80.56 92 ASN A N 1
ATOM 713 C CA . ASN A 1 92 ? 11.358 14.378 -5.841 1.00 80.56 92 ASN A CA 1
ATOM 714 C C . ASN A 1 92 ? 10.848 15.813 -5.712 1.00 80.56 92 ASN A C 1
ATOM 716 O O . ASN A 1 92 ? 11.614 16.688 -5.346 1.00 80.56 92 ASN A O 1
ATOM 720 N N . ARG A 1 93 ? 9.537 16.036 -5.893 1.00 82.62 93 ARG A N 1
ATOM 721 C CA . ARG A 1 93 ? 8.935 17.358 -5.652 1.00 82.62 93 ARG A CA 1
ATOM 722 C C . ARG A 1 93 ? 9.087 17.797 -4.198 1.00 82.62 93 ARG A C 1
ATOM 724 O O . ARG A 1 93 ? 9.388 18.952 -3.944 1.00 82.62 93 ARG A O 1
ATOM 731 N N . ILE A 1 94 ? 8.909 16.875 -3.248 1.00 84.19 94 ILE A N 1
ATOM 732 C CA . ILE A 1 94 ? 9.110 17.168 -1.824 1.00 84.19 94 ILE A CA 1
ATOM 733 C C . ILE A 1 94 ? 10.557 17.600 -1.567 1.00 84.19 94 ILE A C 1
ATOM 735 O O . ILE A 1 94 ? 10.758 18.570 -0.846 1.00 84.19 94 ILE A O 1
ATOM 739 N N . PHE A 1 95 ? 11.551 16.929 -2.154 1.00 84.50 95 PHE A N 1
ATOM 740 C CA . PHE A 1 95 ? 12.952 17.336 -2.028 1.00 84.50 95 PHE A CA 1
ATOM 741 C C . PHE A 1 95 ? 13.246 18.670 -2.717 1.00 84.50 95 PHE A C 1
ATOM 743 O O . PHE A 1 95 ? 13.928 19.502 -2.123 1.00 84.50 95 PHE A O 1
ATOM 750 N N . ASP A 1 96 ? 12.702 18.897 -3.914 1.00 85.19 96 ASP A N 1
ATOM 751 C CA . ASP A 1 96 ? 12.844 20.161 -4.646 1.00 85.19 96 ASP A CA 1
ATOM 752 C C . ASP A 1 96 ? 12.298 21.341 -3.818 1.00 85.19 96 ASP A C 1
ATOM 754 O O . ASP A 1 96 ? 12.937 22.390 -3.722 1.00 85.19 96 ASP A O 1
ATOM 758 N N . ASP A 1 97 ? 11.152 21.143 -3.159 1.00 89.12 97 ASP A N 1
ATOM 759 C CA . ASP A 1 97 ? 10.508 22.139 -2.296 1.00 89.12 97 ASP A CA 1
ATOM 760 C C . ASP A 1 97 ? 11.172 22.250 -0.906 1.00 89.12 97 ASP A C 1
ATOM 762 O O . ASP A 1 97 ? 11.004 23.255 -0.212 1.00 89.12 97 ASP A O 1
ATOM 766 N N . ASN A 1 98 ? 11.924 21.228 -0.475 1.00 86.31 98 ASN A N 1
ATOM 767 C CA . ASN A 1 98 ? 12.540 21.133 0.853 1.00 86.31 98 ASN A CA 1
ATOM 768 C C . ASN A 1 98 ? 14.006 20.670 0.758 1.00 86.31 98 ASN A C 1
ATOM 770 O O . ASN A 1 98 ? 14.348 19.579 1.229 1.00 86.31 98 ASN A O 1
ATOM 774 N N . PRO A 1 99 ? 14.911 21.500 0.208 1.00 84.62 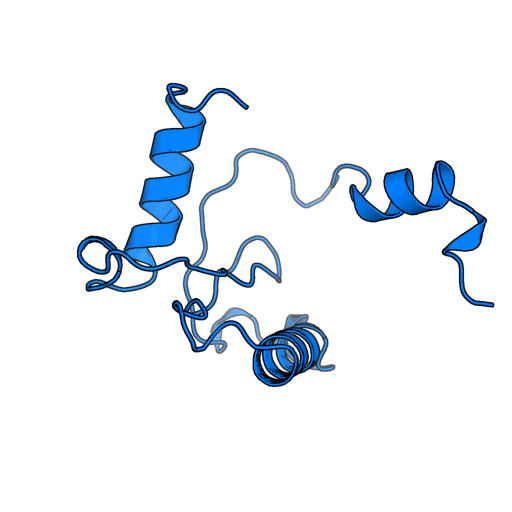99 PRO A N 1
ATOM 775 C CA . PRO A 1 99 ? 16.299 21.106 -0.030 1.00 84.62 99 PRO A CA 1
ATOM 776 C C . PRO A 1 99 ? 17.078 20.769 1.252 1.00 84.62 99 PRO A C 1
ATOM 778 O O . PRO A 1 99 ? 18.102 20.100 1.184 1.00 84.62 99 PRO A O 1
ATOM 781 N N . SER A 1 100 ? 16.594 21.173 2.432 1.00 87.12 100 SER A N 1
ATOM 782 C CA . SER A 1 100 ? 17.171 20.795 3.730 1.00 87.12 100 SER A CA 1
ATOM 783 C C . SER A 1 100 ? 16.985 19.318 4.104 1.00 87.12 100 SER A C 1
ATOM 785 O O . SER A 1 100 ? 17.658 18.849 5.018 1.00 87.12 100 SER A O 1
ATOM 787 N N . LEU A 1 101 ? 16.080 18.594 3.435 1.00 78.62 101 LEU A N 1
ATOM 788 C CA . LEU A 1 101 ? 15.854 17.157 3.638 1.00 78.62 101 LEU A CA 1
ATOM 789 C C . LEU A 1 101 ? 16.809 16.279 2.816 1.00 78.62 101 LEU A C 1
ATOM 791 O O . LEU A 1 101 ? 16.842 15.065 3.011 1.00 78.62 101 LEU A O 1
ATOM 795 N N . LEU A 1 102 ? 17.582 16.869 1.899 1.00 74.06 102 LEU A N 1
ATOM 796 C CA . LEU A 1 102 ? 18.648 16.166 1.194 1.00 74.06 102 LEU A CA 1
ATOM 797 C C . LEU A 1 102 ? 19.810 15.949 2.169 1.00 74.06 102 LEU A C 1
ATOM 799 O O . LEU A 1 102 ? 20.606 16.851 2.425 1.00 74.06 102 LEU A O 1
ATOM 803 N N . HIS A 1 103 ? 19.905 14.748 2.734 1.00 63.41 103 HIS A N 1
ATOM 804 C CA . HIS A 1 103 ? 21.116 14.326 3.427 1.00 63.41 103 HIS A CA 1
ATOM 805 C C . HIS A 1 103 ? 22.217 14.068 2.385 1.00 63.41 103 HIS A C 1
ATOM 807 O O . HIS A 1 103 ? 22.019 13.273 1.467 1.00 63.41 103 HIS A O 1
ATOM 813 N N . HIS A 1 104 ? 23.333 14.797 2.509 1.00 52.88 104 HI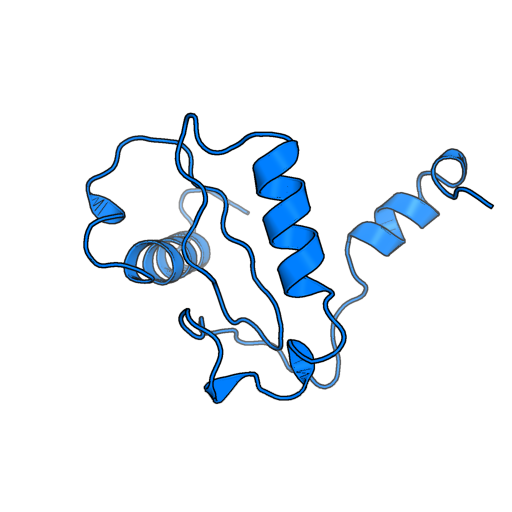S A N 1
ATOM 814 C CA . HIS A 1 104 ? 24.556 14.604 1.720 1.00 52.88 104 HIS A CA 1
ATOM 815 C C . HIS A 1 104 ? 25.239 13.270 2.022 1.00 52.88 104 HIS A C 1
ATOM 817 O O . HIS A 1 104 ? 25.247 12.877 3.212 1.00 52.88 104 HIS A O 1
#

Radius of gyration: 15.64 Å; Cα contacts (8 Å, |Δi|>4): 84; chains: 1; bounding box: 41×38×35 Å

Sequence (104 aa):
MSRNSTEESHFVSLLLNVEDDLKTIPEPMLFGIFGRFRALEPLLGKGITEENIKLMIDFLTADCSCVIKDDLPGMDILFTNSWDNPATAMVNRIFDDNPSLLHH

Secondary structure (DSSP, 8-state):
--TT-HHHHHHHHHHTTSSSSGGG--S-EE--EETTTEEPPPEEGGG--HHHHHHHHHHHHSTTTTT-GGGSSSEEPP--S-TTSPPPPHHHHHHHH-GGG---

Foldseek 3Di:
DDPPDPVVV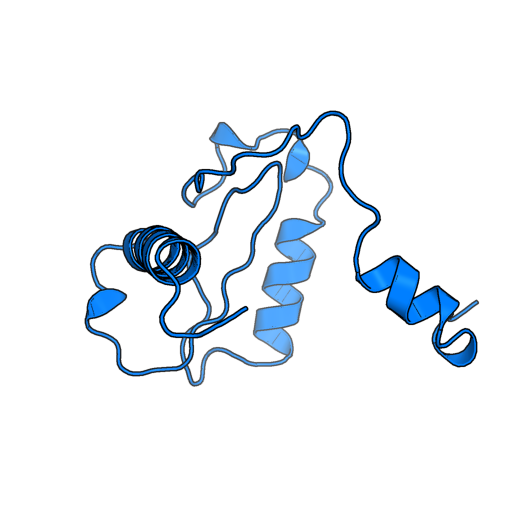LQVVLVCVQDDCSVPAPWDWAWDAAQQAFTAHTQTHVSPDPVNVVVSVCCRPPPCCNVPVVPDRGDHDDDDDDPVDDDDDVVVVVCVVPVVPDDD

Solvent-accessible surface area (backbone atoms only — not comparable to full-atom values): 6595 Å² total; per-residue (Å²): 137,58,96,84,37,70,68,53,54,50,51,52,52,52,60,40,58,66,45,91,62,53,75,77,54,96,53,60,72,48,71,54,68,43,80,87,43,30,32,42,82,54,35,48,47,87,53,66,38,71,67,50,52,49,51,51,49,54,53,68,66,36,98,52,50,74,80,48,53,89,81,46,82,60,38,77,51,90,75,89,73,61,79,94,66,64,72,82,56,68,66,58,54,50,39,72,78,35,64,87,74,61,81,130

Nearest PDB structures (foldseek):
  2e37-assembly4_D  TM=2.962E-01  e=1.042E+00  Thermus thermophilus HB8
  7kld-assembly1_B  TM=3.233E-01  e=6.193E+00  Staphylococcus aureus
  2xxj-assembly1_D  TM=2.728E-01  e=3.653E+00  Thermus thermophilus HB8
  7kld-assembly1_A-2  TM=2.502E-01  e=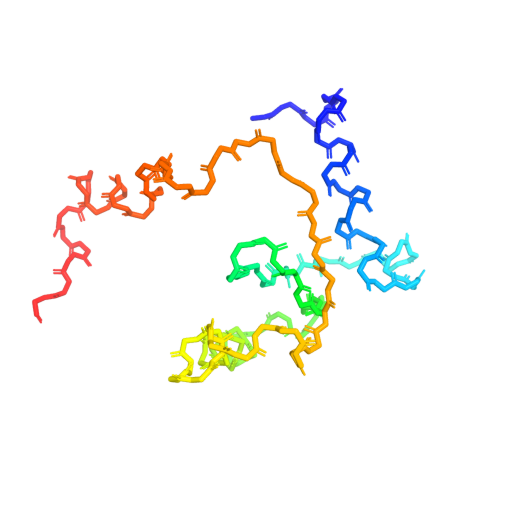7.549E+00  Staphylococcus aureus

Mean predicted aligned error: 7.61 Å